Protein AF-A0A0M6VFE3-F1 (afdb_monomer)

Structure (mmCIF, N/CA/C/O backbone):
data_AF-A0A0M6VFE3-F1
#
_entry.id   AF-A0A0M6VFE3-F1
#
loop_
_atom_site.group_PDB
_atom_site.id
_atom_site.type_symbol
_atom_site.label_atom_id
_atom_site.label_alt_id
_atom_site.label_comp_id
_atom_site.label_asym_id
_atom_site.label_entity_id
_atom_site.label_seq_id
_atom_site.pdbx_PDB_ins_code
_atom_site.Cartn_x
_atom_site.Cartn_y
_atom_site.Cartn_z
_atom_site.occupancy
_atom_site.B_iso_or_equiv
_atom_site.auth_seq_id
_atom_site.auth_comp_id
_atom_site.auth_asym_id
_atom_site.auth_atom_id
_atom_site.pdbx_PDB_model_num
ATOM 1 N N . MET A 1 1 ? 18.213 -15.773 1.698 1.00 31.52 1 MET A N 1
ATOM 2 C CA . MET A 1 1 ? 18.403 -15.431 3.125 1.00 31.52 1 MET A CA 1
ATOM 3 C C . MET A 1 1 ? 18.004 -13.977 3.315 1.00 31.52 1 MET A C 1
ATOM 5 O O . MET A 1 1 ? 18.720 -13.111 2.834 1.00 31.52 1 MET A O 1
ATOM 9 N N . ALA A 1 2 ? 16.843 -13.703 3.914 1.00 33.72 2 ALA A N 1
ATOM 10 C CA . ALA A 1 2 ? 16.399 -12.335 4.181 1.00 33.72 2 ALA A CA 1
ATOM 11 C C . ALA A 1 2 ? 16.884 -11.912 5.574 1.00 33.72 2 ALA A C 1
ATOM 13 O O . ALA A 1 2 ? 16.606 -12.584 6.566 1.00 33.72 2 ALA A O 1
ATOM 14 N N . ILE A 1 3 ? 17.661 -10.833 5.632 1.00 40.22 3 ILE A N 1
ATOM 15 C CA . ILE A 1 3 ? 18.197 -10.276 6.873 1.00 40.22 3 ILE A CA 1
ATOM 16 C C . ILE A 1 3 ? 17.185 -9.243 7.372 1.00 40.22 3 ILE A C 1
ATOM 18 O O . ILE A 1 3 ? 17.091 -8.149 6.820 1.00 40.22 3 ILE A O 1
ATOM 22 N N . PHE A 1 4 ? 16.435 -9.579 8.421 1.00 39.75 4 PHE A N 1
ATOM 23 C CA . PHE A 1 4 ? 15.547 -8.642 9.108 1.00 39.75 4 PHE A CA 1
ATOM 24 C C . PHE A 1 4 ? 16.383 -7.698 9.978 1.00 39.75 4 PHE A C 1
ATOM 26 O O . PHE A 1 4 ? 16.683 -7.983 11.138 1.00 39.75 4 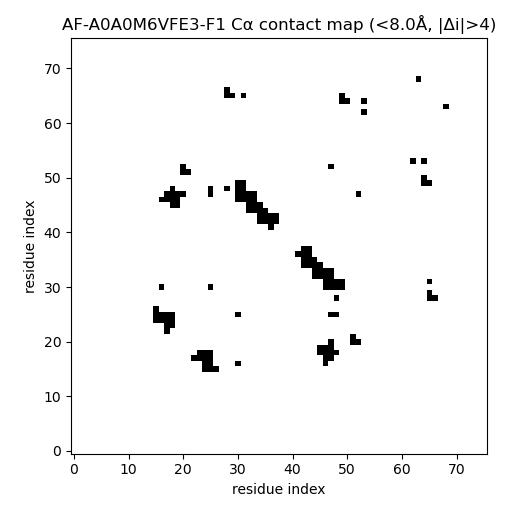PHE A O 1
ATOM 33 N N . ARG A 1 5 ? 16.813 -6.566 9.414 1.00 43.69 5 ARG A N 1
ATOM 34 C CA . ARG A 1 5 ? 17.398 -5.487 10.215 1.00 43.69 5 ARG A CA 1
ATOM 35 C C . ARG A 1 5 ? 16.264 -4.692 10.854 1.00 43.69 5 ARG A C 1
ATOM 37 O O . ARG A 1 5 ? 15.472 -4.076 10.150 1.00 43.69 5 ARG A O 1
ATOM 44 N N . ARG A 1 6 ? 16.214 -4.684 12.192 1.00 50.19 6 ARG A N 1
ATOM 45 C CA . ARG A 1 6 ? 15.421 -3.728 12.981 1.00 50.19 6 ARG A CA 1
ATOM 46 C C . ARG A 1 6 ? 15.922 -2.314 12.683 1.00 50.19 6 ARG A C 1
ATOM 48 O O . ARG A 1 6 ? 16.836 -1.824 13.344 1.00 50.19 6 ARG A O 1
ATOM 55 N N . LEU A 1 7 ? 15.339 -1.666 11.684 1.00 45.81 7 LEU A N 1
ATOM 56 C CA . LEU A 1 7 ? 15.478 -0.232 11.498 1.00 45.81 7 LEU A CA 1
ATOM 57 C C . LEU A 1 7 ? 14.515 0.441 12.477 1.00 45.81 7 LEU A C 1
ATOM 59 O O . LEU A 1 7 ? 13.305 0.460 12.284 1.00 45.81 7 LEU A O 1
ATOM 63 N N . LYS A 1 8 ? 15.079 0.952 13.577 1.00 45.78 8 LYS A N 1
ATOM 64 C CA . LYS A 1 8 ? 14.475 2.035 14.357 1.00 45.78 8 LYS A CA 1
ATOM 65 C C . LYS A 1 8 ? 14.416 3.251 13.433 1.00 45.78 8 LYS A C 1
ATOM 67 O O . LYS A 1 8 ? 15.354 4.044 13.403 1.00 45.78 8 LYS A O 1
ATOM 72 N N . THR A 1 9 ? 13.360 3.363 12.638 1.00 46.81 9 THR A N 1
ATOM 73 C CA . THR A 1 9 ? 13.114 4.575 11.864 1.00 46.81 9 THR A CA 1
ATOM 74 C C . THR A 1 9 ? 12.594 5.626 12.833 1.00 46.81 9 THR A C 1
ATOM 76 O O . THR A 1 9 ? 11.562 5.455 13.480 1.00 46.81 9 THR A O 1
ATOM 79 N N . LEU A 1 10 ? 13.398 6.670 13.000 1.00 44.25 10 LEU A N 1
ATOM 80 C CA . LEU A 1 10 ? 13.081 7.875 13.745 1.00 44.25 10 LEU A CA 1
ATOM 81 C C . LEU A 1 10 ? 11.790 8.467 13.168 1.00 44.25 10 LEU A C 1
ATOM 83 O O . LEU A 1 10 ? 11.789 8.983 12.054 1.00 44.25 10 LEU A O 1
ATOM 87 N N . VAL A 1 11 ? 10.696 8.375 13.926 1.00 49.16 11 VAL A N 1
ATOM 88 C CA . VAL A 1 11 ? 9.477 9.162 13.700 1.00 49.16 11 VAL A CA 1
ATOM 89 C C . VAL A 1 11 ? 9.810 10.603 14.087 1.00 49.16 11 VAL A C 1
ATOM 91 O O . VAL A 1 11 ? 9.550 11.054 15.199 1.00 49.16 11 VAL A O 1
ATOM 94 N N . SER A 1 12 ? 10.510 11.292 13.194 1.00 41.34 12 SER A N 1
ATOM 95 C CA . SER A 1 12 ? 10.706 12.734 13.250 1.00 41.34 12 SER A CA 1
ATOM 96 C C . SER A 1 12 ? 9.550 13.375 12.486 1.00 41.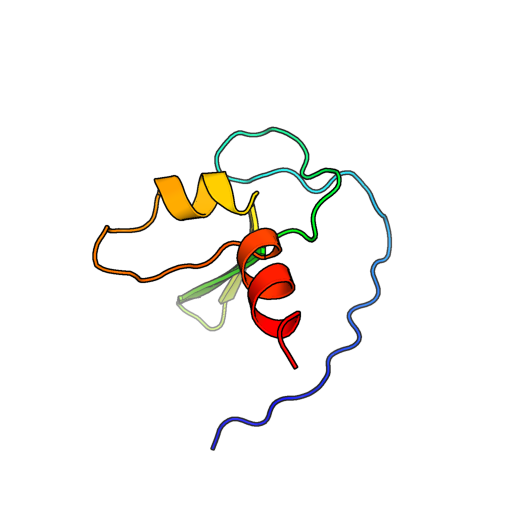34 12 SER A C 1
ATOM 98 O O . SER A 1 12 ? 9.361 13.086 11.311 1.00 41.34 12 SER A O 1
ATOM 100 N N . ASP A 1 13 ? 8.774 14.196 13.195 1.00 42.50 13 ASP A N 1
ATOM 101 C CA . ASP A 1 13 ? 7.557 14.887 12.755 1.00 42.50 13 ASP A CA 1
ATOM 102 C C . ASP A 1 13 ? 6.342 13.997 12.438 1.00 42.50 13 ASP A C 1
ATOM 104 O O . ASP A 1 13 ? 6.084 13.614 11.299 1.00 42.50 13 ASP A O 1
ATOM 108 N N . LEU A 1 14 ? 5.481 13.813 13.450 1.00 50.62 14 LEU A N 1
ATOM 109 C CA . LEU A 1 14 ? 4.051 13.472 13.313 1.00 50.62 14 LEU A CA 1
ATOM 110 C C . LEU A 1 14 ? 3.257 14.603 12.612 1.00 50.62 14 LEU A C 1
ATOM 112 O O . LEU A 1 14 ? 2.136 14.937 12.995 1.00 50.62 14 LEU A O 1
ATOM 116 N N . SER A 1 15 ? 3.828 15.202 11.564 1.00 52.41 15 SER A N 1
ATOM 117 C CA . SER A 1 15 ? 3.035 15.806 10.503 1.00 52.41 15 SER A CA 1
ATOM 118 C C . SER A 1 15 ? 2.093 14.713 10.000 1.00 52.41 15 SER A C 1
ATOM 120 O O . SER A 1 15 ? 2.513 13.585 9.747 1.00 52.41 15 SER A O 1
ATOM 122 N N . SER A 1 16 ? 0.793 14.988 9.997 1.00 68.06 16 SER A N 1
ATOM 123 C CA . SER A 1 16 ? -0.234 13.995 9.700 1.00 68.06 16 SER A CA 1
ATOM 124 C C . SER A 1 16 ? 0.046 13.323 8.356 1.00 68.06 16 SER A C 1
ATOM 126 O O . SER A 1 16 ? -0.144 13.945 7.310 1.00 68.06 16 SER A O 1
ATOM 128 N N . VAL A 1 17 ? 0.518 12.076 8.379 1.00 84.19 17 VAL A N 1
ATOM 129 C CA . VAL A 1 17 ? 0.828 11.349 7.151 1.00 84.19 17 VAL A CA 1
ATOM 130 C C . VAL A 1 17 ? -0.470 11.166 6.373 1.00 84.19 17 VAL A C 1
ATOM 132 O O . VAL A 1 17 ? -1.473 10.729 6.932 1.00 84.19 17 VAL A O 1
ATOM 135 N N . GLN A 1 18 ? -0.478 11.550 5.102 1.00 91.00 18 GLN A N 1
ATOM 136 C CA . GLN A 1 18 ? -1.681 11.534 4.277 1.00 91.00 18 GLN A CA 1
ATOM 137 C C . GLN A 1 18 ? -1.832 10.181 3.582 1.00 91.00 18 GLN A C 1
ATOM 139 O O . GLN A 1 18 ? -0.870 9.654 3.021 1.00 91.00 18 GLN A O 1
ATOM 144 N N . CYS A 1 19 ? -3.038 9.616 3.606 1.00 92.88 19 CYS A N 1
ATOM 145 C CA . CYS A 1 19 ? -3.324 8.395 2.871 1.00 92.88 19 CYS A CA 1
ATOM 146 C C . CYS A 1 19 ? -3.291 8.668 1.364 1.00 92.88 19 CYS A C 1
ATOM 148 O O . CYS A 1 19 ? -4.029 9.511 0.854 1.00 92.88 19 CYS A O 1
ATOM 150 N N . CYS A 1 20 ? -2.489 7.893 0.636 1.00 94.38 20 CYS A N 1
ATOM 151 C CA . CYS A 1 20 ? -2.352 7.999 -0.816 1.00 94.38 20 CYS A CA 1
ATOM 152 C C . CYS A 1 20 ? -3.608 7.591 -1.611 1.00 94.38 20 CYS A C 1
ATOM 154 O O . CYS A 1 20 ? -3.675 7.863 -2.807 1.00 94.38 20 CYS A O 1
ATOM 156 N N . PHE A 1 21 ? -4.602 6.956 -0.976 1.00 94.44 21 PHE A N 1
ATOM 157 C CA . PHE A 1 21 ? -5.833 6.515 -1.642 1.00 94.44 21 PHE A CA 1
ATOM 158 C C . PHE A 1 21 ? -7.020 7.452 -1.416 1.00 94.44 21 PHE A C 1
ATOM 160 O O . PHE A 1 21 ? -7.718 7.770 -2.377 1.00 94.44 21 PHE A O 1
ATOM 167 N N . CYS A 1 22 ? -7.282 7.859 -0.170 1.00 94.69 22 CYS A N 1
ATOM 168 C CA . CYS A 1 22 ? -8.440 8.694 0.168 1.00 94.69 22 CYS A CA 1
ATOM 169 C C . CYS A 1 22 ? -8.091 10.175 0.358 1.00 94.69 22 CYS A C 1
ATOM 171 O O . CYS A 1 22 ? -8.994 11.002 0.391 1.00 94.69 22 CYS A O 1
ATOM 173 N N . GLY A 1 23 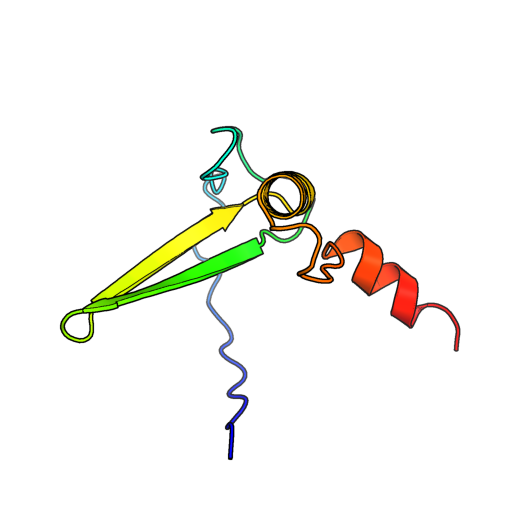? -6.804 10.522 0.475 1.00 92.50 23 GLY A N 1
ATOM 174 C CA . GLY A 1 23 ? -6.361 11.896 0.711 1.00 92.50 23 GLY A CA 1
ATOM 175 C C . GLY A 1 23 ?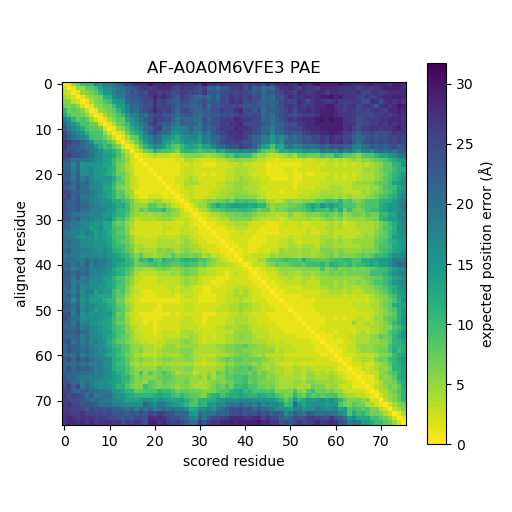 -6.588 12.394 2.141 1.00 92.50 23 GLY A C 1
ATOM 176 O O . GLY A 1 23 ? -6.183 13.506 2.459 1.00 92.50 23 GLY A O 1
ATOM 177 N N . GLU A 1 24 ? -7.179 11.599 3.028 1.00 92.75 24 GLU A N 1
ATOM 178 C CA . GLU A 1 24 ? -7.348 11.968 4.434 1.00 92.75 24 GLU A CA 1
ATOM 179 C C . GLU A 1 24 ? -6.094 11.623 5.256 1.00 92.75 24 GLU A C 1
ATOM 181 O O . GLU A 1 24 ? -5.351 10.695 4.913 1.00 92.75 24 GLU A O 1
ATOM 186 N N . PRO A 1 25 ? -5.822 12.344 6.356 1.00 90.62 25 PRO A N 1
ATOM 187 C CA . PRO A 1 25 ? -4.724 12.014 7.251 1.00 90.62 25 PRO A CA 1
ATOM 188 C C . PRO A 1 25 ? -4.943 10.659 7.940 1.00 90.62 25 PRO A C 1
ATOM 190 O O . PRO A 1 25 ? -6.035 10.347 8.419 1.00 90.62 25 PRO A O 1
ATOM 193 N N . VAL A 1 26 ? -3.877 9.873 8.060 1.00 87.38 26 VAL A N 1
ATOM 194 C CA . VAL A 1 26 ? -3.848 8.650 8.866 1.00 87.38 26 VAL A CA 1
ATOM 195 C C . VAL A 1 26 ? -3.687 9.044 10.333 1.00 87.38 2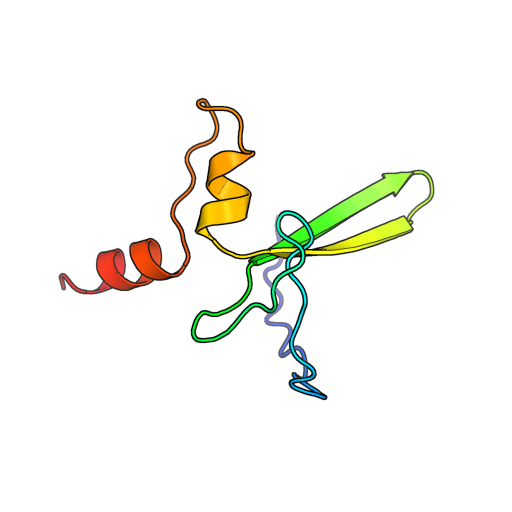6 VAL A C 1
ATOM 197 O O . VAL A 1 26 ? -2.700 9.672 10.718 1.00 87.38 26 VAL A O 1
ATOM 200 N N . ARG A 1 27 ? -4.703 8.746 11.149 1.00 82.62 27 ARG A N 1
ATOM 201 C CA . ARG A 1 27 ? -4.777 9.103 12.574 1.00 82.62 27 ARG A CA 1
ATOM 202 C C . ARG A 1 27 ? -5.203 7.883 13.383 1.00 82.62 27 ARG A C 1
ATOM 204 O O . ARG A 1 27 ? -6.077 7.146 12.948 1.00 82.62 27 ARG A O 1
ATOM 211 N N . GLY A 1 28 ? -4.642 7.715 14.578 1.00 69.81 28 GLY A N 1
ATOM 212 C CA . GLY A 1 28 ? -5.097 6.717 15.556 1.00 69.81 28 GLY A CA 1
ATOM 213 C C . GLY A 1 28 ? -4.611 5.281 15.328 1.00 69.81 28 GLY A C 1
ATOM 214 O O . GLY A 1 28 ? -4.505 4.543 16.300 1.00 69.81 28 GLY A O 1
ATOM 215 N N . GLU A 1 29 ? -4.243 4.904 14.103 1.00 71.06 29 GLU A N 1
ATOM 216 C CA . GLU A 1 29 ? -3.633 3.609 13.778 1.00 71.06 29 GLU A CA 1
ATOM 217 C C . GLU A 1 29 ? -2.198 3.773 13.245 1.00 71.06 29 GLU A C 1
ATOM 219 O O . GLU A 1 29 ? -1.873 4.818 12.666 1.00 71.06 29 GLU A O 1
ATOM 224 N N . PRO A 1 30 ? -1.314 2.772 13.435 1.00 78.94 30 PRO A N 1
ATOM 225 C CA . PRO A 1 30 ? -0.023 2.767 12.764 1.00 78.94 30 PRO A CA 1
ATOM 226 C C . PRO A 1 30 ? -0.239 2.741 11.239 1.00 78.94 30 PRO A C 1
ATOM 228 O O . PRO A 1 30 ? -0.939 1.856 10.740 1.00 78.94 30 PRO A O 1
ATOM 231 N N . PRO A 1 31 ? 0.341 3.694 10.486 1.00 85.12 31 PRO A N 1
ATOM 232 C CA . PRO A 1 31 ? 0.166 3.751 9.042 1.00 85.12 31 PRO A CA 1
ATOM 233 C C . PRO A 1 31 ? 0.767 2.529 8.348 1.00 85.12 31 PRO A C 1
ATOM 235 O O . PRO A 1 31 ? 1.841 2.057 8.727 1.00 85.12 31 PRO A O 1
ATOM 238 N N . LEU A 1 32 ? 0.124 2.067 7.272 1.00 88.56 32 LEU A N 1
ATOM 239 C CA . LEU A 1 32 ? 0.761 1.130 6.352 1.00 88.56 32 LEU A CA 1
ATOM 240 C C . LEU A 1 32 ? 1.757 1.870 5.471 1.00 88.56 32 LEU A C 1
ATOM 242 O O . LEU A 1 32 ? 1.377 2.793 4.750 1.00 88.56 32 LEU A O 1
ATOM 246 N N . GLU A 1 33 ? 3.004 1.412 5.474 1.00 90.19 33 GLU A N 1
ATOM 247 C CA . GLU A 1 33 ? 4.034 1.894 4.561 1.00 90.19 33 GLU A CA 1
ATOM 248 C C . GLU A 1 33 ? 4.107 0.988 3.324 1.00 90.19 33 GLU A C 1
ATOM 250 O O . GLU A 1 33 ? 4.305 -0.223 3.425 1.00 90.19 33 GLU A O 1
ATOM 255 N N . ILE A 1 34 ? 3.935 1.575 2.142 1.00 90.12 34 ILE A N 1
ATOM 256 C CA . ILE A 1 34 ? 3.966 0.877 0.856 1.00 90.12 34 ILE A CA 1
ATOM 257 C C . ILE A 1 34 ? 5.255 1.271 0.143 1.00 90.12 34 ILE A C 1
ATOM 259 O O . ILE A 1 34 ? 5.471 2.445 -0.160 1.00 90.12 34 ILE A O 1
ATOM 263 N N . HIS A 1 35 ? 6.111 0.285 -0.120 1.00 92.62 35 HIS A N 1
ATOM 264 C CA . HIS A 1 35 ? 7.385 0.470 -0.817 1.00 92.62 35 HIS A CA 1
ATOM 265 C C . HIS A 1 35 ? 7.250 -0.040 -2.248 1.00 92.62 35 HIS A C 1
ATOM 267 O O . HIS A 1 35 ? 7.127 -1.243 -2.480 1.00 92.62 35 HIS A O 1
ATOM 273 N N . LEU A 1 36 ? 7.274 0.874 -3.212 1.00 90.44 36 LEU A N 1
ATOM 274 C CA . LEU A 1 36 ? 7.254 0.547 -4.633 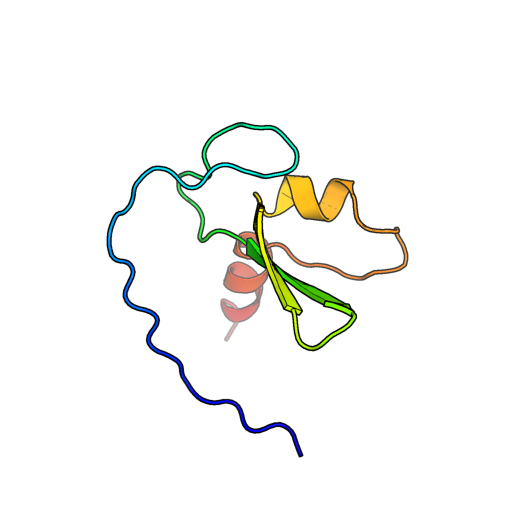1.00 90.44 36 LEU A CA 1
ATOM 275 C C . LEU A 1 36 ? 8.673 0.653 -5.184 1.00 90.44 36 LEU A C 1
ATOM 277 O O . LEU A 1 36 ? 9.244 1.741 -5.233 1.00 90.44 36 LEU A O 1
ATOM 281 N N . ALA A 1 37 ? 9.240 -0.475 -5.606 1.00 93.62 37 ALA A N 1
ATOM 282 C CA . ALA A 1 37 ? 10.486 -0.483 -6.362 1.00 93.62 37 ALA A CA 1
ATOM 283 C C . ALA A 1 37 ? 10.207 -0.057 -7.810 1.00 93.62 37 ALA A C 1
ATOM 285 O O . ALA A 1 37 ? 9.323 -0.605 -8.471 1.00 93.62 37 ALA A O 1
ATOM 286 N N . LEU A 1 38 ? 10.967 0.918 -8.295 1.00 92.56 38 LEU A N 1
ATOM 287 C CA . LEU A 1 38 ? 10.877 1.471 -9.639 1.00 92.56 38 LEU A CA 1
ATOM 288 C C . LEU A 1 38 ? 12.167 1.148 -10.420 1.00 92.56 38 LEU A C 1
ATOM 290 O O . LEU A 1 38 ? 13.199 0.831 -9.822 1.00 92.56 38 LEU A O 1
ATOM 294 N N . PRO A 1 39 ? 12.145 1.195 -11.766 1.00 94.25 39 PRO A N 1
ATOM 295 C CA . PRO A 1 39 ? 13.344 0.954 -12.565 1.00 94.25 39 PRO A CA 1
ATOM 296 C C . PRO A 1 39 ? 14.504 1.898 -12.204 1.00 94.25 39 PRO A C 1
ATOM 298 O O . PRO A 1 39 ? 14.291 3.058 -11.851 1.00 94.25 39 PRO A O 1
ATOM 301 N N . GLY A 1 40 ? 15.740 1.410 -12.343 1.00 90.44 40 GLY A N 1
ATOM 302 C CA . GLY A 1 40 ? 16.947 2.220 -12.138 1.00 90.44 40 GLY A CA 1
ATOM 303 C C . GLY A 1 40 ? 17.266 2.519 -10.672 1.00 90.44 40 GLY A C 1
ATOM 304 O O . GLY A 1 40 ? 17.621 3.650 -10.357 1.00 90.44 40 GLY A O 1
ATOM 305 N N . ASP A 1 41 ? 17.108 1.526 -9.790 1.00 87.88 41 ASP A N 1
ATOM 306 C CA . ASP A 1 41 ? 17.388 1.614 -8.345 1.00 87.88 41 ASP A CA 1
ATOM 307 C C . ASP A 1 41 ? 16.613 2.720 -7.608 1.00 87.88 41 ASP A C 1
ATOM 309 O O . ASP A 1 41 ? 17.010 3.175 -6.535 1.00 87.88 41 ASP A O 1
ATOM 313 N N . SER A 1 42 ? 15.484 3.150 -8.172 1.00 92.44 42 SER A N 1
ATOM 314 C CA . SER A 1 42 ? 14.607 4.131 -7.546 1.00 92.44 42 SER A CA 1
ATOM 315 C C . SER A 1 42 ? 13.505 3.444 -6.738 1.00 92.44 42 SER A C 1
ATOM 317 O O . SER A 1 42 ? 13.075 2.330 -7.042 1.00 92.44 42 SER A O 1
ATOM 319 N N . SER A 1 43 ? 13.039 4.102 -5.678 1.00 93.31 43 SER A N 1
ATOM 320 C CA . SER A 1 43 ? 11.903 3.638 -4.885 1.00 93.31 43 SER A CA 1
ATOM 321 C C . SER A 1 43 ? 10.952 4.784 -4.574 1.00 93.31 43 SER A C 1
ATOM 323 O O . SER A 1 43 ? 11.353 5.944 -4.458 1.00 93.31 43 SER A O 1
ATOM 325 N N . GLN A 1 44 ? 9.674 4.450 -4.432 1.00 91.25 44 GLN A N 1
ATOM 326 C CA . GLN A 1 44 ? 8.654 5.355 -3.932 1.00 91.25 44 GLN A CA 1
ATOM 327 C C . GLN A 1 44 ? 8.078 4.799 -2.634 1.00 91.25 44 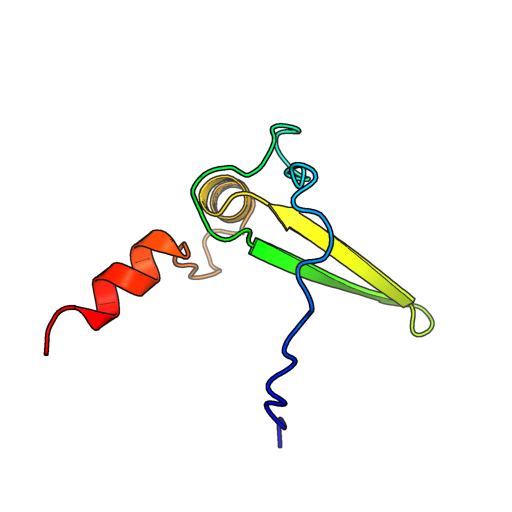GLN A C 1
ATOM 329 O O . GLN A 1 44 ? 7.675 3.638 -2.562 1.00 91.25 44 GLN A O 1
ATOM 334 N N . HIS A 1 45 ? 8.036 5.655 -1.617 1.00 90.81 45 HIS A N 1
ATOM 335 C CA . HIS A 1 45 ? 7.470 5.355 -0.310 1.00 90.81 45 HIS A CA 1
ATOM 336 C C . HIS A 1 45 ? 6.131 6.073 -0.190 1.00 90.81 45 HIS A C 1
ATOM 338 O O . HIS A 1 45 ? 6.051 7.284 -0.402 1.00 90.81 45 HIS A O 1
ATOM 344 N N . MET A 1 46 ? 5.077 5.326 0.120 1.00 91.62 46 MET A N 1
ATOM 345 C CA . MET A 1 46 ? 3.732 5.863 0.306 1.00 91.62 46 MET A CA 1
ATOM 346 C C . MET A 1 46 ? 3.132 5.373 1.617 1.00 91.62 46 MET A C 1
ATOM 348 O O . MET A 1 46 ? 3.573 4.376 2.184 1.00 91.62 46 MET A O 1
ATOM 352 N N . CYS A 1 47 ? 2.086 6.058 2.065 1.00 91.69 47 CYS A N 1
ATOM 353 C CA . CYS A 1 47 ? 1.349 5.717 3.271 1.00 91.69 47 CYS A CA 1
ATOM 354 C C . CYS A 1 47 ? -0.138 5.515 2.969 1.00 91.69 47 CYS A C 1
ATOM 356 O O . CYS A 1 47 ? -0.699 6.206 2.113 1.00 91.69 47 CYS A O 1
ATOM 358 N N . ALA A 1 48 ? -0.792 4.596 3.676 1.00 91.81 48 ALA A N 1
ATOM 359 C CA . ALA A 1 48 ? -2.234 4.404 3.602 1.00 91.81 48 ALA A CA 1
ATOM 360 C C . ALA A 1 48 ? -2.857 3.966 4.937 1.00 91.81 48 ALA A C 1
ATOM 362 O O . ALA A 1 48 ? -2.183 3.371 5.779 1.00 91.81 48 ALA A O 1
ATOM 363 N N . HIS A 1 49 ? -4.168 4.204 5.089 1.00 92.31 49 HIS A N 1
ATOM 364 C CA . HIS A 1 49 ? -4.990 3.479 6.064 1.00 92.31 49 HIS A CA 1
ATOM 365 C C . HIS A 1 49 ? -5.037 1.991 5.718 1.00 92.31 49 HIS A C 1
ATOM 367 O O . HIS A 1 49 ? -5.039 1.624 4.533 1.00 92.31 49 HIS A O 1
ATOM 373 N N . GLY A 1 50 ? -5.163 1.152 6.747 1.00 90.69 50 GLY A N 1
ATOM 374 C CA . GLY A 1 50 ? -5.283 -0.299 6.595 1.00 90.69 50 GLY A CA 1
ATOM 375 C C . GLY A 1 50 ? -6.419 -0.702 5.654 1.00 90.69 50 GLY A C 1
ATOM 376 O O . GLY A 1 50 ? -6.241 -1.457 4.695 1.00 90.69 50 GLY A O 1
ATOM 377 N N . GLU A 1 51 ? -7.590 -0.127 5.902 1.00 91.38 51 GLU A N 1
ATOM 378 C CA . GLU A 1 51 ? -8.826 -0.419 5.176 1.00 91.38 51 GLU A CA 1
ATOM 379 C C . GLU A 1 51 ? -8.789 0.078 3.728 1.00 91.38 51 GLU A C 1
ATOM 381 O O . GLU A 1 51 ? -9.211 -0.624 2.807 1.00 91.38 51 GLU A O 1
ATOM 386 N N . CYS A 1 52 ? -8.234 1.273 3.506 1.00 93.25 52 CYS A N 1
ATOM 387 C CA . CYS A 1 52 ? -8.110 1.842 2.166 1.00 93.25 52 CYS A CA 1
ATOM 388 C C . CYS A 1 52 ? -7.203 0.985 1.279 1.00 93.25 52 CYS A C 1
ATOM 390 O O . CYS A 1 52 ? -7.524 0.772 0.110 1.00 93.25 52 CYS A O 1
ATOM 392 N N . PHE A 1 53 ? -6.102 0.461 1.826 1.00 92.81 53 PHE A N 1
ATOM 393 C CA . PHE A 1 53 ? -5.242 -0.464 1.093 1.00 92.81 53 PHE A CA 1
ATOM 394 C C . PHE A 1 53 ? -5.972 -1.772 0.773 1.00 92.81 53 PHE A C 1
ATOM 396 O O . PHE A 1 53 ? -6.007 -2.182 -0.387 1.00 92.81 53 PHE A O 1
ATOM 403 N N . ARG A 1 54 ? -6.646 -2.378 1.761 1.00 92.06 54 ARG A N 1
ATOM 404 C CA . ARG A 1 54 ? -7.444 -3.602 1.575 1.00 92.06 54 ARG A CA 1
ATOM 405 C C . ARG A 1 54 ? -8.484 -3.460 0.465 1.00 92.06 54 ARG A C 1
ATOM 407 O O . ARG A 1 54 ? -8.617 -4.357 -0.359 1.00 92.06 54 ARG A O 1
ATOM 414 N N . ALA A 1 55 ? -9.173 -2.322 0.400 1.00 93.62 55 ALA A N 1
ATOM 415 C CA . 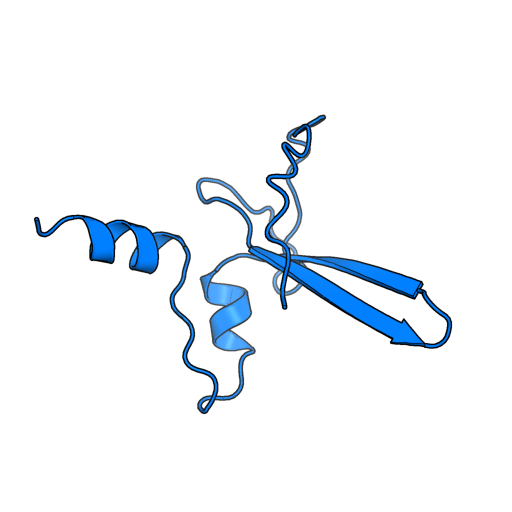ALA A 1 55 ? -10.175 -2.046 -0.628 1.00 93.62 55 ALA A CA 1
ATOM 416 C C . ALA A 1 55 ? -9.596 -1.949 -2.054 1.00 93.62 55 ALA A C 1
ATOM 418 O O . ALA A 1 55 ? -10.342 -2.048 -3.028 1.00 93.62 55 ALA A O 1
ATOM 419 N N . LYS A 1 56 ? -8.283 -1.723 -2.194 1.00 94.31 56 LYS A N 1
ATOM 420 C CA . LYS A 1 56 ? -7.580 -1.663 -3.486 1.00 94.31 56 LYS A CA 1
ATOM 421 C C . LYS A 1 56 ? -6.842 -2.952 -3.837 1.00 94.31 56 LYS A C 1
ATOM 423 O O . LYS A 1 56 ? -6.430 -3.104 -4.986 1.00 94.31 56 LYS A O 1
ATOM 428 N N . LEU A 1 57 ? -6.676 -3.869 -2.887 1.00 92.75 57 LEU A N 1
ATOM 429 C CA . LEU A 1 57 ? -6.045 -5.155 -3.143 1.00 92.75 57 LEU A CA 1
ATOM 430 C C . LEU A 1 57 ? -6.926 -6.043 -4.020 1.00 92.75 57 LEU A C 1
ATOM 432 O O . LEU A 1 57 ? -8.153 -6.056 -3.923 1.00 92.75 57 LEU A O 1
ATOM 436 N N . HIS A 1 58 ? -6.272 -6.836 -4.866 1.00 94.88 58 HIS A N 1
ATOM 437 C CA . HIS A 1 58 ? -6.958 -7.905 -5.574 1.00 94.88 58 HIS A CA 1
ATOM 438 C C . HIS A 1 58 ? -7.477 -8.940 -4.554 1.00 94.88 58 HIS A C 1
ATOM 440 O O . HIS A 1 58 ? -6.726 -9.289 -3.642 1.00 94.88 58 HIS A O 1
ATOM 446 N N . PRO A 1 59 ? -8.694 -9.499 -4.710 1.00 91.19 59 PRO A N 1
ATOM 447 C CA . PRO A 1 59 ? -9.274 -10.429 -3.732 1.00 91.19 59 PRO A CA 1
ATOM 448 C C . PRO A 1 59 ? -8.441 -11.685 -3.445 1.00 91.19 59 PRO A C 1
ATOM 450 O O . PRO A 1 59 ? -8.624 -12.331 -2.419 1.00 91.19 59 PRO A O 1
ATOM 453 N N . SER A 1 60 ? -7.526 -12.051 -4.347 1.00 96.12 60 SER A N 1
ATOM 454 C CA . SER A 1 60 ? -6.605 -13.176 -4.140 1.00 96.12 60 SER A CA 1
ATOM 455 C C . SER A 1 60 ? -5.434 -12.861 -3.207 1.00 96.12 60 SER A C 1
ATOM 457 O O . SER A 1 60 ? -4.635 -13.755 -2.942 1.00 96.12 60 SER A O 1
ATOM 459 N N . VAL A 1 61 ? -5.260 -11.607 -2.784 1.00 92.19 61 VAL A N 1
ATOM 460 C CA . VAL A 1 61 ? -4.183 -11.200 -1.881 1.00 92.19 61 VAL A CA 1
ATOM 461 C C . VAL A 1 61 ? -4.735 -11.220 -0.456 1.00 92.19 61 VAL A C 1
ATOM 463 O O . VAL A 1 61 ? -5.499 -10.321 -0.097 1.00 92.19 61 VAL A O 1
ATOM 466 N N . PRO A 1 62 ? -4.386 -12.226 0.366 1.00 88.88 62 PRO A N 1
ATOM 467 C CA . PRO A 1 62 ? -4.778 -12.227 1.764 1.00 88.88 62 PRO A CA 1
ATOM 468 C C . PRO A 1 62 ? -4.082 -11.065 2.471 1.00 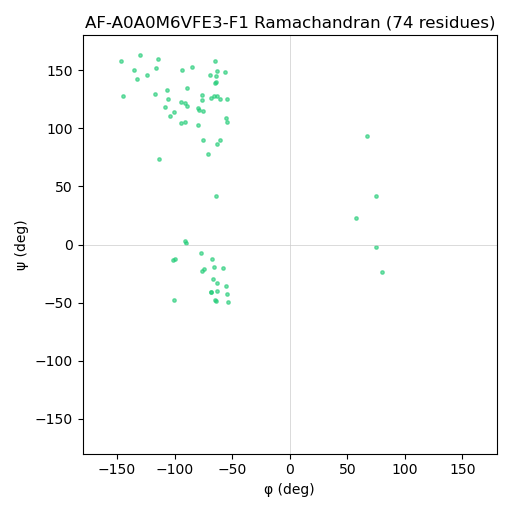88.88 62 PRO A C 1
ATOM 470 O O . PRO A 1 62 ? -2.865 -10.900 2.377 1.00 88.88 62 PRO A O 1
ATOM 473 N N . PHE A 1 63 ? -4.865 -10.251 3.167 1.00 89.06 63 PHE A N 1
ATOM 474 C CA . PHE A 1 63 ? -4.365 -9.089 3.881 1.00 89.06 63 PHE A CA 1
ATOM 475 C C . PHE A 1 63 ? -5.155 -8.896 5.172 1.00 89.06 63 PHE A C 1
ATOM 477 O O . PHE A 1 63 ? -6.386 -8.848 5.144 1.00 89.06 63 PHE A O 1
ATOM 484 N N . LEU A 1 64 ? -4.426 -8.782 6.279 1.00 85.50 64 LEU A N 1
ATOM 485 C CA . LEU A 1 64 ? -4.947 -8.388 7.581 1.00 85.50 64 LEU A CA 1
ATOM 486 C C . LEU A 1 64 ? -4.485 -6.962 7.854 1.00 85.50 64 LEU A C 1
ATOM 488 O O . LEU A 1 64 ? -3.311 -6.636 7.663 1.00 85.50 64 LEU A O 1
ATOM 492 N N . THR A 1 65 ? -5.405 -6.112 8.290 1.00 81.94 65 THR A N 1
ATOM 493 C CA . THR A 1 65 ? -5.059 -4.766 8.745 1.00 81.94 65 THR A CA 1
ATOM 494 C C . THR A 1 65 ? -4.189 -4.837 10.007 1.00 81.94 65 THR A C 1
ATOM 496 O O . THR A 1 65 ? -4.224 -5.835 10.732 1.00 81.94 65 THR A O 1
ATOM 499 N N . PRO A 1 66 ? -3.413 -3.780 10.317 1.00 75.25 66 PRO A N 1
ATOM 500 C CA . PRO A 1 66 ? -2.629 -3.733 11.550 1.00 75.25 66 PRO A CA 1
ATOM 501 C C . PRO A 1 66 ? -3.471 -3.952 12.816 1.00 75.25 66 PRO A C 1
ATOM 503 O O . PRO A 1 66 ? -3.006 -4.607 13.744 1.00 75.25 66 PRO A O 1
ATOM 506 N N . ALA A 1 67 ? -4.711 -3.449 12.836 1.00 76.31 67 ALA A N 1
ATOM 507 C CA . ALA A 1 67 ? -5.650 -3.673 13.933 1.00 76.31 67 ALA A CA 1
ATOM 508 C C . ALA A 1 67 ? -6.025 -5.160 14.070 1.00 76.31 67 ALA A C 1
ATOM 510 O O . ALA A 1 67 ? -5.890 -5.719 15.152 1.00 76.31 67 ALA A O 1
ATOM 511 N N . GLU A 1 68 ? -6.401 -5.819 12.967 1.00 80.75 68 GLU A N 1
ATOM 512 C CA . GLU A 1 68 ? -6.745 -7.253 12.956 1.00 80.75 68 GLU A CA 1
ATOM 513 C C . GLU A 1 68 ? -5.557 -8.147 13.344 1.00 80.75 68 GLU A C 1
ATOM 515 O O . GLU A 1 68 ? -5.742 -9.196 13.955 1.00 80.75 68 GLU A O 1
ATOM 520 N N . HIS A 1 69 ? -4.329 -7.750 12.998 1.00 76.81 69 HIS A N 1
ATOM 521 C CA . HIS A 1 69 ? -3.140 -8.516 13.367 1.00 76.81 69 HIS A CA 1
ATOM 522 C C . HIS A 1 69 ? -2.883 -8.487 14.879 1.00 76.81 69 HIS A C 1
ATOM 524 O O . HIS A 1 69 ? -2.575 -9.523 15.453 1.00 76.81 69 HIS A O 1
ATOM 530 N N . LEU A 1 70 ? -3.064 -7.333 15.530 1.00 69.62 70 LEU A N 1
ATOM 531 C CA . LEU A 1 70 ? -2.858 -7.187 16.976 1.00 69.62 70 LEU A CA 1
ATOM 532 C C . LEU A 1 70 ? -3.870 -7.985 17.812 1.00 69.62 70 LEU A C 1
ATOM 534 O O . LEU A 1 70 ? -3.534 -8.421 18.910 1.00 69.62 70 LEU A O 1
ATOM 538 N N . GLU A 1 71 ? -5.088 -8.199 17.307 1.00 63.34 71 GLU A N 1
ATOM 539 C CA . GLU A 1 71 ? -6.082 -9.051 17.975 1.00 63.34 71 GLU A CA 1
ATOM 540 C C . GLU A 1 71 ? -5.771 -10.551 17.836 1.00 63.34 71 GLU A C 1
ATOM 542 O O . GLU A 1 71 ? -6.221 -11.350 18.655 1.00 63.34 71 GLU A O 1
ATOM 547 N N . ALA A 1 72 ? -4.968 -10.946 16.843 1.00 60.06 72 ALA A N 1
ATOM 548 C CA . ALA A 1 72 ? -4.608 -12.344 16.614 1.00 60.06 72 ALA A CA 1
ATOM 549 C C . ALA A 1 72 ? -3.557 -12.880 17.607 1.00 60.06 72 ALA A C 1
ATOM 551 O O . ALA A 1 72 ? -3.499 -14.086 17.833 1.00 60.06 72 ALA A O 1
ATOM 552 N N . ASP A 1 73 ? -2.754 -12.007 18.220 1.00 56.97 73 ASP A N 1
ATOM 553 C CA . ASP A 1 73 ? -1.726 -12.373 19.208 1.00 56.97 73 ASP A CA 1
ATOM 554 C C . ASP A 1 73 ? -2.249 -12.367 20.666 1.00 56.97 73 ASP A C 1
ATOM 556 O O . ASP A 1 73 ? -1.482 -12.576 21.607 1.00 56.97 73 ASP A O 1
ATOM 560 N N . GLY A 1 74 ? -3.547 -12.107 20.872 1.00 55.47 74 GLY A N 1
ATOM 561 C CA . GLY A 1 74 ? -4.178 -11.950 22.191 1.00 55.47 74 GLY A CA 1
ATOM 562 C C . GLY A 1 74 ? -4.750 -13.220 22.839 1.00 55.47 74 GLY A C 1
ATOM 563 O O . GLY A 1 74 ? -5.307 -13.119 23.930 1.00 55.47 74 GLY A O 1
ATOM 564 N N . ASP A 1 75 ? -4.628 -14.390 22.205 1.00 47.31 75 ASP A N 1
ATOM 565 C CA . ASP A 1 75 ? -5.124 -15.681 22.720 1.00 47.31 75 ASP A CA 1
ATOM 566 C C . ASP A 1 75 ? -3.948 -16.625 23.044 1.00 47.31 75 ASP A C 1
ATOM 568 O O . ASP A 1 75 ? -3.615 -17.547 22.296 1.00 47.31 75 ASP A O 1
ATOM 572 N N . SER A 1 76 ? -3.231 -16.351 24.137 1.00 47.91 76 SER A N 1
ATOM 573 C CA . SER A 1 76 ? -2.209 -17.251 24.704 1.00 47.91 76 SER A CA 1
ATOM 574 C C . SER A 1 76 ? -2.183 -17.196 26.223 1.00 47.91 76 SER A C 1
ATOM 576 O O . SER A 1 76 ? -2.185 -16.074 26.776 1.00 47.91 76 SER A O 1
#

Solvent-accessible surface area (backbone atoms only — not comparable to full-atom values): 5204 Å² total; per-residue (Å²): 138,86,82,87,73,86,73,83,73,80,86,73,71,88,63,68,51,49,14,78,83,81,68,47,64,49,70,98,60,86,68,42,76,46,80,45,82,46,84,88,91,37,72,48,82,46,38,28,44,50,66,62,50,58,75,71,52,60,90,88,59,90,78,75,36,70,70,62,51,61,62,66,74,69,83,125

pLDDT: mean 76.9, std 19.82, range [31.52, 96.12]

Secondary structure (DSSP, 8-state):
----------------PBPTTT-SB--SSPPEEEEEEETTTEEEEEEE-HHHHHHHS-TTS----HHHHHHHT---

Mean predicted aligned error: 10.68 Å

Radius of gyration: 14.56 Å; Cα contacts (8 Å, |Δi|>4): 70; chains: 1; bounding box: 29×33×37 Å

Nearest PDB structures (foldseek):
  2jz6-assembly1_A  TM=5.148E-01  e=1.890E-01  Thermotoga maritima MSB8
  9c57-assembly1_K  TM=2.115E-01  e=8.641E+00  Homo sapiens

Foldseek 3Di:
DDDDDPPPDPPDDPPFAAAPQPRHGDPDDDWDWDWAQDPPRDIDIHTHAQVSVVVVDDPVDDGDGPVRVVVVVPPD

Sequence (76 aa):
MAIFRRLKTLVSDLSSVQCCFCGEPVRGEPPLEIHLALPGDSSQHMCAHGECFRAKLHPSVPFLTPAEHLEADGDS